Protein AF-A0A7G6X8K0-F1 (afdb_monomer)

Structure (mmCIF, N/CA/C/O backbone):
data_AF-A0A7G6X8K0-F1
#
_entry.id   AF-A0A7G6X8K0-F1
#
loop_
_atom_site.group_PDB
_atom_site.id
_atom_site.type_symbol
_atom_site.label_atom_id
_atom_site.label_alt_id
_atom_site.label_comp_id
_atom_site.label_asym_id
_atom_site.label_entity_id
_atom_site.label_seq_id
_atom_site.pdbx_PDB_ins_code
_atom_site.Cartn_x
_atom_site.Cartn_y
_atom_site.Cartn_z
_atom_site.occupancy
_atom_site.B_iso_or_equiv
_atom_site.auth_seq_id
_atom_site.auth_comp_id
_atom_site.auth_asym_id
_atom_site.auth_atom_id
_atom_site.pdbx_PDB_model_num
ATOM 1 N N . MET A 1 1 ? 11.579 22.130 4.829 1.00 36.62 1 MET A N 1
ATOM 2 C CA . MET A 1 1 ? 10.729 20.993 5.230 1.00 36.62 1 MET A CA 1
ATOM 3 C C . MET A 1 1 ? 9.313 21.325 4.799 1.00 36.62 1 MET A C 1
ATOM 5 O O . MET A 1 1 ? 8.626 22.056 5.497 1.00 36.62 1 MET A O 1
ATOM 9 N N . THR A 1 2 ? 8.934 20.937 3.586 1.00 37.62 2 THR A N 1
ATOM 10 C CA . THR A 1 2 ? 7.576 21.139 3.073 1.00 37.62 2 THR A CA 1
ATOM 11 C C . THR A 1 2 ? 6.755 19.921 3.457 1.00 37.62 2 THR A C 1
ATOM 13 O O . THR A 1 2 ? 6.873 18.864 2.847 1.00 37.62 2 THR A O 1
ATOM 16 N N . THR A 1 3 ? 5.975 20.054 4.521 1.00 41.44 3 THR A N 1
ATOM 17 C CA . THR A 1 3 ? 4.937 19.099 4.892 1.00 41.44 3 THR A CA 1
ATOM 18 C C . THR A 1 3 ? 3.840 19.201 3.836 1.00 41.44 3 THR A C 1
ATOM 20 O O . THR A 1 3 ? 3.097 20.182 3.807 1.00 41.44 3 THR A O 1
ATOM 23 N N . THR A 1 4 ? 3.762 18.236 2.921 1.00 46.19 4 THR A N 1
ATOM 24 C CA . THR A 1 4 ? 2.645 18.151 1.973 1.00 46.19 4 THR A CA 1
ATOM 25 C C . THR A 1 4 ? 1.415 17.668 2.733 1.00 46.19 4 THR A C 1
ATOM 27 O O . THR A 1 4 ? 1.171 16.474 2.890 1.00 46.19 4 THR A O 1
ATOM 30 N N . THR A 1 5 ? 0.657 18.622 3.264 1.00 41.41 5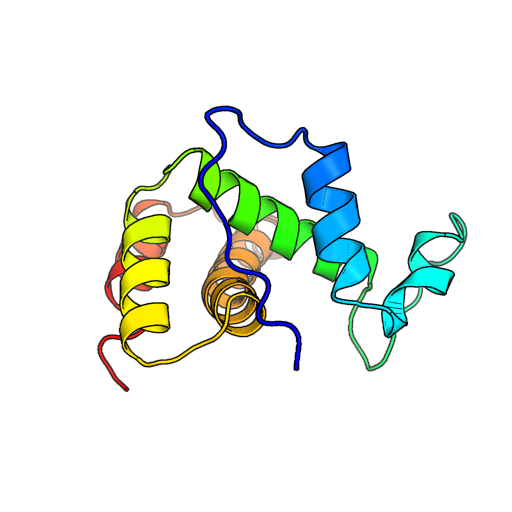 THR A N 1
ATOM 31 C CA . THR A 1 5 ? -0.668 18.401 3.835 1.00 41.41 5 THR A CA 1
ATOM 32 C C . THR A 1 5 ? -1.605 17.978 2.707 1.00 41.41 5 THR A C 1
ATOM 34 O O . THR A 1 5 ? -1.893 18.774 1.817 1.00 41.41 5 THR A O 1
ATOM 37 N N . TRP A 1 6 ? -2.091 16.738 2.731 1.00 48.84 6 TRP A N 1
ATOM 38 C CA . TRP A 1 6 ? -3.190 16.323 1.861 1.00 48.84 6 TRP A CA 1
ATOM 39 C C . TRP A 1 6 ? -4.460 17.056 2.303 1.00 48.84 6 TRP A C 1
ATOM 41 O O . TRP A 1 6 ? -5.077 16.713 3.312 1.00 48.84 6 TRP A O 1
ATOM 51 N N . THR A 1 7 ? -4.849 18.097 1.573 1.00 46.53 7 THR A N 1
ATOM 52 C CA . THR A 1 7 ? -6.226 18.583 1.600 1.00 46.53 7 THR A CA 1
ATOM 53 C C . THR A 1 7 ? -7.065 17.598 0.796 1.00 46.53 7 THR A C 1
ATOM 55 O O . THR A 1 7 ? -6.759 17.317 -0.359 1.00 46.53 7 THR A O 1
ATOM 58 N N . TRP A 1 8 ? -8.123 17.056 1.402 1.00 51.47 8 TRP A N 1
ATOM 59 C CA . TRP A 1 8 ? -9.160 16.338 0.666 1.00 51.47 8 TRP A CA 1
ATOM 60 C C . TRP A 1 8 ? -9.820 17.323 -0.306 1.00 51.47 8 TRP A C 1
ATOM 62 O O . TRP A 1 8 ? -10.751 18.044 0.049 1.00 51.47 8 TRP A O 1
ATOM 72 N N . THR A 1 9 ? -9.305 17.416 -1.527 1.00 53.53 9 THR A N 1
ATOM 73 C CA . THR A 1 9 ? -10.068 17.937 -2.656 1.00 53.53 9 THR A CA 1
ATOM 74 C C . THR A 1 9 ? -11.183 16.931 -2.957 1.00 53.53 9 THR A C 1
ATOM 76 O O . THR A 1 9 ? -11.035 15.732 -2.739 1.00 53.53 9 THR A O 1
ATOM 79 N N . SER A 1 10 ? -12.349 17.406 -3.397 1.00 56.94 10 SER A N 1
ATOM 80 C CA . SER A 1 10 ? -13.591 16.614 -3.454 1.00 56.94 10 SER A CA 1
ATOM 81 C C . SER A 1 10 ? -13.599 15.470 -4.493 1.00 56.94 10 SER A C 1
ATOM 83 O O . SER A 1 10 ? -14.659 14.895 -4.738 1.00 56.94 10 SER A O 1
ATOM 85 N N . THR A 1 11 ? -12.460 15.146 -5.115 1.00 74.31 11 THR A N 1
ATOM 86 C CA . THR A 1 11 ? -12.370 14.284 -6.301 1.00 74.31 11 THR A CA 1
ATOM 87 C C . THR A 1 11 ? -11.241 13.264 -6.164 1.00 74.31 11 THR A C 1
ATOM 89 O O . THR A 1 11 ? -10.123 13.617 -5.799 1.00 74.31 11 THR A O 1
ATOM 92 N N . ARG A 1 12 ? -11.538 12.003 -6.509 1.00 81.00 12 ARG A N 1
ATOM 93 C CA . ARG A 1 12 ? -10.555 10.916 -6.642 1.00 81.00 12 ARG A CA 1
ATOM 94 C C . ARG A 1 12 ? -9.461 11.294 -7.636 1.00 81.00 12 ARG A C 1
ATOM 96 O O . ARG A 1 12 ? -9.830 11.571 -8.776 1.00 81.00 12 ARG A O 1
ATOM 103 N N . PRO A 1 13 ? -8.165 11.250 -7.262 1.00 83.25 13 PRO A N 1
ATOM 104 C CA . PRO A 1 13 ? -7.097 11.366 -8.251 1.00 83.25 13 PRO A CA 1
ATOM 105 C C . PRO A 1 13 ? -7.253 10.246 -9.279 1.00 83.25 13 PRO A C 1
ATOM 107 O O . PRO A 1 13 ? -7.608 9.131 -8.897 1.00 83.25 13 PRO A O 1
ATOM 110 N N . SER A 1 14 ? -7.023 10.501 -10.563 1.00 88.88 14 SER A N 1
ATOM 111 C CA . SER A 1 14 ? -7.081 9.461 -11.599 1.00 88.88 14 SER A CA 1
ATOM 112 C C . SER A 1 14 ? -6.075 8.328 -11.321 1.00 88.88 14 SER A C 1
ATOM 114 O O . SER A 1 14 ? -5.227 8.439 -10.435 1.00 88.88 14 SER A O 1
ATOM 116 N N . ALA A 1 15 ? -6.184 7.198 -12.031 1.00 85.81 15 ALA A N 1
ATOM 117 C CA . ALA A 1 15 ? -5.176 6.137 -11.914 1.00 85.81 15 ALA A CA 1
ATOM 118 C C . ALA A 1 15 ? -3.774 6.680 -12.244 1.00 85.81 15 ALA A C 1
ATOM 120 O O . ALA A 1 15 ? -2.865 6.504 -11.443 1.00 85.81 15 ALA A O 1
ATOM 121 N N . ASP A 1 16 ? -3.655 7.455 -13.323 1.00 87.50 16 ASP A N 1
ATOM 122 C CA . ASP A 1 16 ? -2.406 8.092 -13.751 1.00 87.50 16 ASP A CA 1
ATOM 123 C C . ASP A 1 16 ? -1.863 9.084 -12.709 1.00 87.50 16 ASP A C 1
ATOM 125 O O . ASP A 1 16 ? -0.671 9.091 -12.418 1.00 87.50 16 ASP A O 1
ATOM 129 N N . GLU A 1 17 ? -2.723 9.907 -12.097 1.00 88.81 17 GLU A N 1
ATOM 130 C CA . GLU A 1 17 ? -2.304 10.852 -11.050 1.00 88.81 17 GLU A CA 1
ATOM 131 C C . GLU A 1 17 ? -1.817 10.130 -9.786 1.00 88.81 17 GLU A C 1
ATOM 133 O O . GLU A 1 17 ? -0.863 10.577 -9.144 1.00 88.81 17 GLU A O 1
ATOM 138 N N . ARG A 1 18 ? -2.454 9.007 -9.422 1.00 88.69 18 ARG A N 1
ATOM 139 C CA . ARG A 1 18 ? -1.987 8.164 -8.312 1.00 88.69 18 ARG A CA 1
ATOM 140 C C . ARG A 1 18 ? -0.659 7.496 -8.649 1.00 88.69 18 ARG A C 1
ATOM 142 O O . ARG A 1 18 ? 0.247 7.571 -7.824 1.00 88.69 18 ARG A O 1
ATOM 149 N N . GLY A 1 19 ? -0.545 6.905 -9.839 1.00 86.81 19 GLY A N 1
ATOM 150 C CA . GLY A 1 19 ? 0.681 6.275 -10.328 1.00 86.81 19 GLY A CA 1
ATOM 151 C C . GLY A 1 19 ? 1.851 7.254 -10.297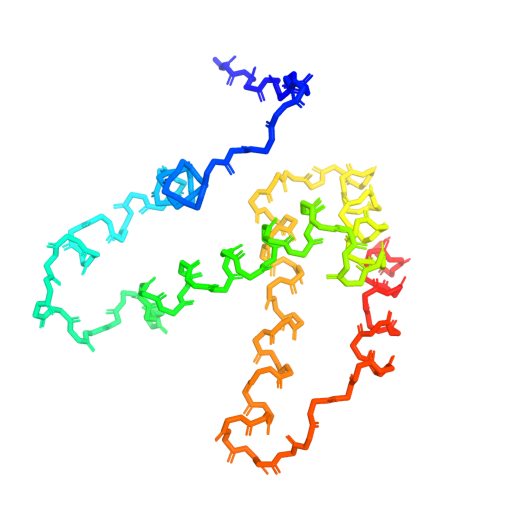 1.00 86.81 19 GLY A C 1
ATOM 152 O O . GLY A 1 19 ? 2.859 6.983 -9.655 1.00 86.81 19 GLY A O 1
ATOM 153 N N . LEU A 1 20 ? 1.664 8.468 -10.828 1.00 89.31 20 LEU A N 1
ATOM 154 C CA . LEU A 1 20 ? 2.694 9.510 -10.810 1.00 89.31 20 LEU A CA 1
ATOM 155 C C . LEU A 1 20 ? 3.124 9.905 -9.386 1.00 89.31 20 LEU A C 1
ATOM 157 O O . LEU A 1 20 ? 4.300 10.176 -9.149 1.00 89.31 20 LEU A O 1
ATOM 161 N N . SER A 1 21 ? 2.195 9.937 -8.422 1.00 88.62 21 SER A N 1
ATOM 162 C CA . SER A 1 21 ? 2.550 10.197 -7.021 1.00 88.62 21 SER A CA 1
ATOM 163 C C . SER A 1 21 ? 3.331 9.046 -6.387 1.00 88.62 21 SER A C 1
ATOM 165 O O . SER A 1 21 ? 4.187 9.324 -5.553 1.00 88.62 21 SER A O 1
ATOM 167 N N . ILE A 1 22 ? 3.010 7.794 -6.720 1.00 92.50 22 ILE A N 1
ATOM 168 C CA . ILE A 1 22 ? 3.699 6.604 -6.199 1.00 92.50 22 ILE A CA 1
ATOM 169 C C . ILE A 1 22 ? 5.101 6.518 -6.803 1.00 92.50 22 ILE A C 1
ATOM 171 O O . ILE A 1 22 ? 6.076 6.389 -6.072 1.00 92.50 22 ILE A O 1
ATOM 175 N N . GLU A 1 23 ? 5.221 6.662 -8.122 1.00 92.44 23 GLU A N 1
ATOM 176 C CA . GLU A 1 23 ? 6.515 6.712 -8.805 1.00 92.44 23 GLU A CA 1
ATOM 177 C C . GLU A 1 23 ? 7.377 7.857 -8.264 1.00 92.44 23 GLU A C 1
ATOM 179 O O . GLU A 1 23 ? 8.567 7.678 -8.022 1.00 92.44 23 GLU A O 1
ATOM 184 N N . GLY A 1 24 ? 6.783 9.023 -7.995 1.00 92.81 24 GLY A N 1
ATOM 185 C CA . GLY A 1 24 ? 7.476 10.163 -7.394 1.00 92.81 24 GLY A CA 1
ATOM 186 C C . GLY A 1 24 ? 8.093 9.886 -6.014 1.00 92.81 24 GLY A C 1
ATOM 187 O O . GLY A 1 24 ? 9.100 10.512 -5.683 1.00 92.81 24 GLY A O 1
ATOM 188 N N . ASP A 1 25 ? 7.540 8.945 -5.240 1.00 93.50 25 ASP A N 1
ATOM 189 C CA . ASP A 1 25 ? 8.095 8.508 -3.950 1.00 93.50 25 ASP A CA 1
ATOM 190 C C . ASP A 1 25 ? 9.280 7.522 -4.115 1.00 93.50 25 ASP A C 1
ATOM 192 O O . ASP A 1 25 ? 9.991 7.273 -3.141 1.00 93.50 25 ASP A O 1
ATOM 196 N N . HIS A 1 26 ? 9.528 7.014 -5.335 1.00 95.50 26 HIS A N 1
ATOM 197 C CA . HIS A 1 26 ? 10.538 5.997 -5.673 1.00 95.50 26 HIS A CA 1
ATOM 198 C C . HIS A 1 26 ? 11.491 6.426 -6.808 1.00 95.50 26 HIS A C 1
ATOM 200 O O . HIS A 1 26 ? 11.481 5.831 -7.894 1.00 95.50 26 HIS A O 1
ATOM 206 N N . PRO A 1 27 ? 12.344 7.447 -6.594 1.00 95.69 27 PRO A N 1
ATOM 207 C CA . PRO A 1 27 ? 13.314 7.890 -7.599 1.00 95.69 27 PRO A CA 1
ATOM 208 C C . PRO A 1 27 ? 14.282 6.789 -8.052 1.00 95.69 27 PRO A C 1
ATOM 210 O O . PRO A 1 27 ? 14.724 6.797 -9.198 1.00 95.69 27 PRO A O 1
ATOM 213 N N . GLU A 1 28 ? 14.580 5.814 -7.192 1.00 95.38 28 GLU A N 1
ATOM 214 C CA . GLU A 1 28 ? 15.405 4.646 -7.506 1.00 95.38 28 GLU A CA 1
ATOM 215 C C . GLU A 1 28 ? 14.846 3.786 -8.648 1.00 95.38 28 GLU A C 1
ATOM 217 O O . GLU A 1 28 ? 15.601 3.080 -9.314 1.00 95.38 28 GLU A O 1
ATOM 222 N N . TYR A 1 29 ? 13.538 3.859 -8.905 1.00 96.19 29 TYR A N 1
ATOM 223 C CA . TYR A 1 29 ? 12.863 3.057 -9.920 1.00 96.19 29 TYR A CA 1
ATOM 224 C C . TYR A 1 29 ? 12.560 3.821 -11.210 1.00 96.19 29 TYR A C 1
ATOM 226 O O . TYR A 1 29 ? 12.141 3.191 -12.179 1.00 96.19 29 TYR A O 1
ATOM 234 N N . HIS A 1 30 ? 12.796 5.138 -11.270 1.00 95.06 30 HIS A N 1
ATOM 235 C CA . HIS A 1 30 ? 12.410 5.974 -12.420 1.00 95.06 30 HIS A CA 1
ATOM 236 C C . HIS A 1 30 ? 12.973 5.455 -13.743 1.00 95.06 30 HIS A C 1
ATOM 238 O O . HIS A 1 30 ? 12.210 5.242 -14.684 1.00 95.06 30 HIS A O 1
ATOM 244 N N . ASP A 1 31 ? 14.276 5.175 -13.800 1.00 96.38 31 ASP A N 1
ATOM 245 C CA . ASP A 1 31 ? 14.921 4.685 -15.025 1.00 96.38 31 ASP A CA 1
ATOM 246 C C . ASP A 1 31 ? 14.391 3.298 -15.433 1.00 96.38 31 ASP A C 1
ATOM 248 O O . ASP A 1 31 ? 14.116 3.046 -16.606 1.00 96.38 31 ASP A O 1
ATOM 252 N N . ALA A 1 32 ? 14.188 2.407 -14.459 1.00 96.19 32 ALA A N 1
ATOM 253 C CA . ALA A 1 32 ? 13.695 1.050 -14.692 1.00 96.19 32 ALA A CA 1
ATOM 254 C C . ALA A 1 32 ? 12.228 1.011 -15.150 1.00 96.19 32 ALA A C 1
ATOM 256 O O . ALA A 1 32 ? 11.845 0.155 -15.952 1.00 96.19 32 ALA A O 1
ATOM 257 N N . ILE A 1 33 ? 11.398 1.922 -14.640 1.00 94.06 33 ILE A N 1
ATOM 258 C CA . ILE A 1 33 ? 9.992 2.064 -15.031 1.00 94.06 33 ILE A CA 1
ATOM 259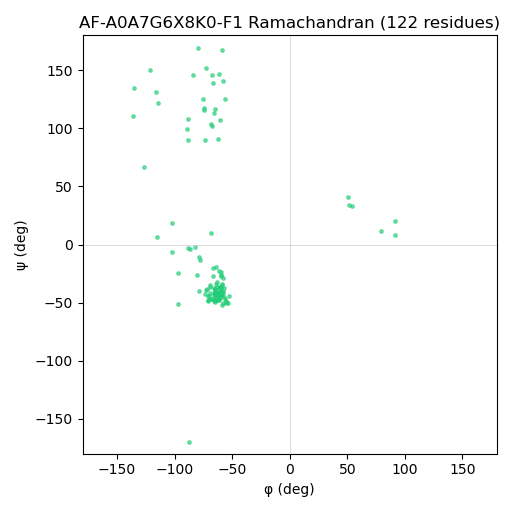 C C . ILE A 1 33 ? 9.896 2.686 -16.427 1.00 94.06 33 ILE A C 1
ATOM 261 O O . ILE A 1 33 ? 9.126 2.194 -17.258 1.00 94.06 33 ILE A O 1
ATOM 265 N N . ALA A 1 34 ? 10.708 3.712 -16.700 1.00 93.88 34 ALA A N 1
ATOM 266 C CA . ALA A 1 34 ? 10.734 4.414 -17.979 1.00 93.88 34 ALA A CA 1
ATOM 267 C C . ALA A 1 34 ? 11.243 3.548 -19.143 1.00 93.88 34 ALA A C 1
ATOM 269 O O . ALA A 1 34 ? 10.848 3.796 -20.282 1.00 93.88 34 ALA A O 1
ATOM 270 N N . ASP A 1 35 ? 12.089 2.545 -18.880 1.00 95.81 35 ASP A N 1
ATOM 271 C CA . ASP A 1 35 ? 12.553 1.572 -19.875 1.00 95.81 35 ASP A CA 1
ATOM 272 C C . ASP A 1 35 ? 11.601 0.362 -19.977 1.00 95.81 35 ASP A C 1
ATOM 274 O O . ASP A 1 35 ? 11.606 -0.499 -19.088 1.00 95.81 35 ASP A O 1
ATOM 278 N N . PRO A 1 36 ? 10.816 0.213 -21.066 1.00 91.69 36 PRO A N 1
ATOM 279 C CA . PRO A 1 36 ? 9.920 -0.930 -21.249 1.00 91.69 36 PRO A CA 1
ATOM 280 C C . PRO A 1 36 ? 10.647 -2.276 -21.374 1.00 91.69 36 PRO A C 1
ATOM 282 O O . PRO A 1 36 ? 10.010 -3.314 -21.217 1.00 91.69 36 PRO A O 1
ATOM 285 N N . GLY A 1 37 ? 11.946 -2.271 -21.696 1.00 95.44 37 GLY A N 1
ATOM 286 C CA . GLY A 1 37 ? 12.775 -3.469 -21.832 1.00 95.44 37 GLY A CA 1
ATOM 287 C C . GLY A 1 37 ? 13.434 -3.928 -20.531 1.00 95.44 37 GLY A C 1
ATOM 288 O O . GLY A 1 37 ? 14.115 -4.953 -20.526 1.00 95.44 37 GLY A O 1
ATOM 289 N N . PHE A 1 38 ? 13.259 -3.195 -19.430 1.00 95.44 38 PHE A N 1
ATOM 290 C CA . PHE A 1 38 ? 13.836 -3.578 -18.149 1.00 95.44 38 PHE A CA 1
ATOM 291 C C . PHE A 1 38 ? 13.069 -4.754 -17.519 1.00 95.44 38 PHE A C 1
ATOM 293 O O . PHE A 1 38 ? 11.903 -4.634 -17.146 1.00 95.44 38 PHE A O 1
ATOM 300 N N . GLU A 1 39 ? 13.744 -5.887 -17.334 1.00 92.50 39 GLU A N 1
ATOM 301 C CA . GLU A 1 39 ? 13.181 -7.097 -16.705 1.00 92.50 39 GLU A CA 1
ATOM 302 C C . GLU A 1 39 ? 13.875 -7.464 -15.377 1.00 92.50 39 GLU A C 1
ATOM 304 O O . GLU A 1 39 ? 13.620 -8.525 -14.811 1.00 92.50 39 GLU A O 1
ATOM 309 N N . GLY A 1 40 ? 14.774 -6.606 -14.884 1.00 94.88 40 GLY A N 1
ATOM 310 C CA . GLY A 1 40 ? 15.616 -6.881 -13.719 1.00 94.88 40 GLY A CA 1
ATOM 311 C C . GLY A 1 40 ? 15.001 -6.522 -12.363 1.00 94.88 40 GLY A C 1
ATOM 312 O O . GLY A 1 40 ? 13.830 -6.163 -12.232 1.00 94.88 40 GLY A O 1
ATOM 31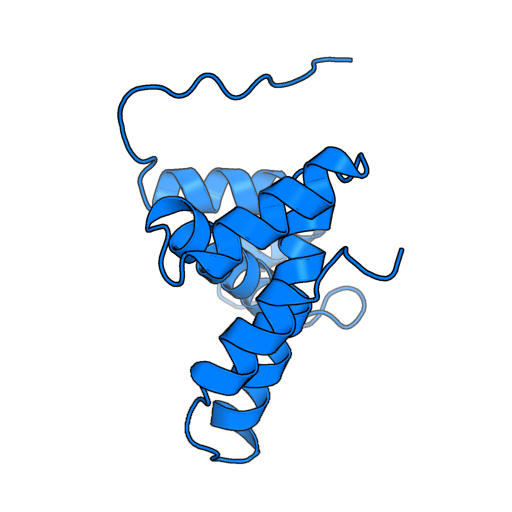3 N N . GLU A 1 41 ? 15.853 -6.582 -11.344 1.00 97.31 41 GLU A N 1
ATOM 314 C CA . GLU A 1 41 ? 15.573 -6.142 -9.978 1.00 97.31 41 GLU A CA 1
ATOM 315 C C . GLU A 1 41 ? 16.574 -5.058 -9.574 1.00 97.31 41 GLU A C 1
ATOM 317 O O . GLU A 1 41 ? 17.720 -5.054 -10.031 1.00 97.31 41 GLU A O 1
ATOM 322 N N . ILE A 1 42 ? 16.146 -4.156 -8.696 1.00 96.50 42 ILE A N 1
ATOM 323 C CA . ILE A 1 42 ? 16.999 -3.172 -8.029 1.00 96.50 42 ILE A CA 1
ATOM 324 C C . ILE A 1 42 ? 16.981 -3.534 -6.547 1.00 96.50 42 ILE A C 1
ATOM 326 O O . ILE A 1 42 ? 15.913 -3.660 -5.957 1.00 96.50 42 ILE A O 1
ATOM 330 N N . ASP A 1 43 ? 18.156 -3.800 -5.976 1.00 94.62 43 ASP A N 1
ATOM 331 C CA . ASP A 1 43 ? 18.316 -4.271 -4.592 1.00 94.62 43 ASP A CA 1
ATOM 332 C C . ASP A 1 43 ? 17.446 -5.494 -4.228 1.00 94.62 43 ASP A C 1
ATOM 334 O O . ASP A 1 43 ? 16.997 -5.657 -3.095 1.00 94.62 43 ASP A O 1
ATOM 338 N N . GLY A 1 44 ? 17.226 -6.388 -5.199 1.00 94.94 44 GLY A N 1
ATOM 339 C CA . GLY A 1 44 ? 16.417 -7.601 -5.025 1.00 94.94 44 GLY A CA 1
ATOM 340 C C . GLY A 1 44 ? 14.903 -7.368 -5.081 1.00 94.94 44 GLY A C 1
ATOM 341 O O . GLY A 1 44 ? 14.132 -8.249 -4.706 1.00 94.94 44 GLY A O 1
ATOM 342 N N . VAL A 1 45 ? 14.463 -6.182 -5.514 1.00 94.62 45 VAL A N 1
ATOM 343 C CA . VAL A 1 45 ? 13.050 -5.835 -5.683 1.00 94.62 45 VAL A CA 1
ATOM 344 C C . VAL A 1 45 ? 12.759 -5.572 -7.155 1.00 94.62 45 VAL A C 1
ATOM 346 O O . VAL A 1 45 ? 13.465 -4.814 -7.819 1.00 94.62 45 VAL A O 1
ATOM 349 N N . ASN A 1 46 ? 11.692 -6.180 -7.679 1.00 95.38 46 ASN A N 1
ATOM 350 C CA . ASN A 1 46 ? 11.187 -5.860 -9.011 1.00 95.38 46 ASN A CA 1
ATOM 351 C C . ASN A 1 46 ? 10.449 -4.500 -8.972 1.00 95.38 46 ASN A C 1
ATOM 353 O O . ASN A 1 46 ? 9.401 -4.411 -8.323 1.00 95.38 46 ASN A O 1
ATOM 357 N N . PRO A 1 47 ? 10.930 -3.457 -9.680 1.00 96.25 47 PRO A N 1
ATOM 358 C CA . PRO A 1 47 ? 10.367 -2.105 -9.597 1.00 96.25 47 PRO A CA 1
ATOM 359 C C . PRO A 1 47 ? 8.890 -2.014 -9.998 1.00 96.25 47 PRO A C 1
ATOM 361 O O . PRO A 1 47 ? 8.097 -1.335 -9.348 1.00 96.25 47 PRO A O 1
ATOM 364 N N . ARG A 1 48 ? 8.492 -2.741 -11.051 1.00 94.06 48 ARG A N 1
ATOM 365 C CA . ARG A 1 48 ? 7.107 -2.746 -11.548 1.00 94.06 48 ARG A CA 1
ATOM 366 C C . ARG A 1 48 ? 6.169 -3.429 -10.564 1.00 94.06 48 ARG A C 1
ATOM 368 O O . ARG A 1 48 ? 5.073 -2.935 -10.318 1.00 94.06 48 ARG A O 1
ATOM 375 N N . LEU A 1 49 ? 6.608 -4.546 -9.984 1.00 93.69 49 LEU A N 1
ATOM 376 C CA . LEU A 1 49 ? 5.842 -5.239 -8.952 1.00 93.69 49 LEU A CA 1
AT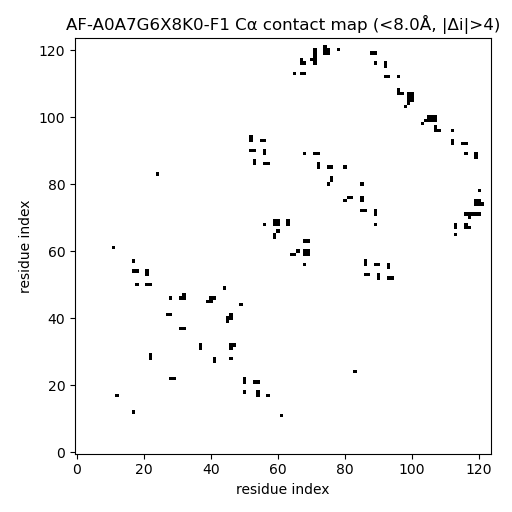OM 377 C C . LEU A 1 49 ? 5.665 -4.354 -7.715 1.00 93.69 49 LEU A C 1
ATOM 379 O O . LEU A 1 49 ? 4.567 -4.290 -7.168 1.00 93.69 49 LEU A O 1
ATOM 383 N N . HIS A 1 50 ? 6.723 -3.655 -7.300 1.00 95.81 50 HIS A N 1
ATOM 384 C CA . HIS A 1 50 ? 6.684 -2.746 -6.157 1.00 95.81 50 HIS A CA 1
ATOM 385 C C . HIS A 1 50 ? 5.641 -1.638 -6.341 1.00 95.81 50 HIS A C 1
ATOM 387 O O . HIS A 1 50 ? 4.762 -1.478 -5.492 1.00 95.81 50 HIS A O 1
ATOM 393 N N . VAL A 1 51 ? 5.680 -0.927 -7.473 1.00 95.00 51 VAL A N 1
ATOM 394 C CA . VAL A 1 51 ? 4.688 0.116 -7.793 1.00 95.00 51 VAL A CA 1
ATOM 395 C C . VAL A 1 51 ? 3.276 -0.466 -7.874 1.00 95.00 51 VAL A C 1
ATOM 397 O O . VAL A 1 51 ? 2.354 0.095 -7.285 1.00 95.00 51 VAL A O 1
ATOM 400 N N . ALA A 1 52 ? 3.099 -1.635 -8.498 1.00 94.00 52 ALA A N 1
ATOM 401 C CA . ALA A 1 52 ? 1.791 -2.287 -8.579 1.00 94.00 52 ALA A CA 1
ATOM 402 C C . ALA A 1 52 ? 1.200 -2.615 -7.193 1.00 94.00 52 ALA A C 1
ATOM 404 O O . ALA A 1 52 ? -0.004 -2.461 -6.983 1.00 94.00 52 ALA A O 1
ATOM 405 N N . MET A 1 53 ? 2.022 -3.031 -6.220 1.00 96.38 53 MET A N 1
ATOM 406 C CA . MET A 1 53 ? 1.546 -3.269 -4.850 1.00 96.38 53 MET A CA 1
ATOM 407 C C . MET A 1 53 ? 1.092 -1.974 -4.168 1.00 96.38 53 MET A C 1
ATOM 409 O O . MET A 1 53 ? 0.036 -1.957 -3.531 1.00 96.38 53 MET A O 1
ATOM 413 N N . HIS A 1 54 ? 1.834 -0.876 -4.345 1.00 96.56 54 HIS A N 1
ATOM 414 C CA . HIS A 1 54 ? 1.417 0.448 -3.870 1.00 96.56 54 HIS A CA 1
ATOM 415 C C . HIS A 1 54 ? 0.086 0.884 -4.485 1.00 96.56 54 HIS A C 1
ATOM 417 O O . HIS A 1 54 ? -0.792 1.368 -3.770 1.00 96.56 54 HIS A O 1
ATOM 423 N N . GLU A 1 55 ? -0.101 0.671 -5.787 1.00 95.62 55 GLU A N 1
ATOM 424 C CA . GLU A 1 55 ? -1.345 1.010 -6.479 1.00 95.62 55 GLU A CA 1
ATOM 425 C C . GLU A 1 55 ? -2.542 0.210 -5.961 1.00 95.62 55 GLU A C 1
ATOM 427 O O . GLU A 1 55 ? -3.615 0.786 -5.763 1.00 95.62 55 GLU A O 1
ATOM 432 N N . ILE A 1 56 ? -2.377 -1.092 -5.697 1.00 96.31 56 ILE A N 1
ATOM 433 C CA . ILE A 1 56 ? -3.434 -1.923 -5.103 1.00 96.31 56 ILE A CA 1
ATOM 434 C C . ILE A 1 56 ? -3.869 -1.335 -3.758 1.00 96.31 56 ILE A C 1
ATOM 436 O O . ILE A 1 56 ? -5.061 -1.102 -3.551 1.00 96.31 56 ILE A O 1
ATOM 440 N N . VAL A 1 57 ? -2.919 -1.034 -2.868 1.00 97.62 57 VAL A N 1
ATOM 441 C CA . VAL A 1 57 ? -3.228 -0.466 -1.546 1.00 97.62 57 VAL A CA 1
ATOM 442 C C . VAL A 1 57 ? -3.867 0.918 -1.676 1.00 97.62 57 VAL A C 1
ATOM 444 O O . VAL A 1 57 ? -4.859 1.211 -1.009 1.00 97.62 57 VAL A O 1
ATOM 447 N N . ALA A 1 58 ? -3.349 1.772 -2.560 1.00 95.62 58 ALA A N 1
ATOM 448 C CA . ALA A 1 58 ? -3.909 3.097 -2.804 1.00 95.62 58 ALA A CA 1
ATOM 449 C C . ALA A 1 58 ? -5.352 3.026 -3.333 1.00 95.62 58 ALA A C 1
ATOM 451 O O . ALA A 1 58 ? -6.194 3.838 -2.943 1.00 95.62 58 ALA A O 1
ATOM 452 N N . ASN A 1 59 ? -5.658 2.041 -4.183 1.00 95.38 59 ASN A N 1
ATOM 453 C CA . ASN A 1 59 ? -7.014 1.788 -4.662 1.00 95.38 59 ASN A CA 1
ATOM 454 C C . ASN A 1 59 ? -7.935 1.356 -3.521 1.00 95.38 59 ASN A C 1
ATOM 456 O O . ASN A 1 59 ? -8.980 1.974 -3.340 1.00 95.38 59 ASN A O 1
ATOM 460 N N . GLN A 1 60 ? -7.523 0.380 -2.710 1.00 96.50 60 GLN A N 1
ATOM 461 C CA . GLN A 1 60 ? -8.304 -0.081 -1.557 1.00 96.50 60 GLN A CA 1
ATOM 462 C C . GLN A 1 60 ? -8.570 1.039 -0.543 1.00 96.50 60 GLN A C 1
ATOM 464 O O . GLN A 1 60 ? -9.680 1.162 -0.031 1.00 96.50 60 GLN A O 1
ATOM 469 N N . LEU A 1 61 ? -7.575 1.894 -0.273 1.00 95.81 61 LEU A N 1
ATOM 470 C CA . LEU A 1 61 ? -7.727 3.058 0.605 1.00 95.81 61 LEU A CA 1
ATOM 471 C C . LEU A 1 61 ? -8.736 4.061 0.054 1.00 95.81 61 LEU A C 1
ATOM 473 O O . LEU A 1 61 ? -9.536 4.606 0.813 1.00 95.81 61 LEU A O 1
ATOM 477 N N . TRP A 1 62 ? -8.686 4.315 -1.253 1.00 92.50 62 TRP A N 1
ATOM 478 C CA . TRP A 1 62 ? -9.601 5.250 -1.887 1.00 92.50 62 TRP A CA 1
ATOM 479 C C . TRP A 1 62 ? -11.034 4.713 -1.929 1.00 92.50 62 TRP A C 1
ATOM 481 O O . TRP A 1 62 ? -11.985 5.441 -1.644 1.00 92.50 62 TRP A O 1
ATOM 491 N N . ASP A 1 63 ? -11.181 3.442 -2.293 1.00 94.31 63 ASP A N 1
ATOM 492 C CA . ASP A 1 63 ? -12.473 2.769 -2.411 1.00 94.31 63 ASP A CA 1
ATOM 493 C C . ASP A 1 63 ? -13.049 2.368 -1.047 1.00 94.31 63 ASP A C 1
ATOM 495 O O . ASP A 1 63 ? -14.239 2.074 -0.941 1.00 94.31 63 ASP A O 1
ATOM 499 N N . ASN A 1 64 ? -12.226 2.426 0.007 1.00 95.56 64 ASN A N 1
ATOM 500 C CA . ASN A 1 64 ? -12.545 1.942 1.345 1.00 95.56 64 ASN A CA 1
ATOM 501 C C . ASN A 1 64 ? -13.076 0.496 1.303 1.00 95.56 64 ASN A C 1
ATOM 503 O O . ASN A 1 64 ? -14.037 0.150 1.997 1.00 95.56 64 ASN A O 1
ATOM 507 N N . ASP A 1 65 ? -12.445 -0.326 0.460 1.00 95.88 65 ASP A N 1
ATOM 508 C CA . ASP A 1 65 ? -12.808 -1.716 0.207 1.00 95.88 65 ASP A CA 1
ATOM 509 C C . ASP A 1 65 ? -11.549 -2.613 0.175 1.00 95.88 65 ASP A C 1
ATOM 511 O O . ASP A 1 65 ? -10.737 -2.493 -0.747 1.00 95.88 65 ASP A O 1
ATOM 515 N N . PRO A 1 66 ? -11.350 -3.491 1.177 1.00 97.56 66 PRO A N 1
ATOM 516 C CA . PRO A 1 66 ? -12.192 -3.627 2.362 1.00 97.56 66 PRO A CA 1
ATOM 517 C C . PRO A 1 66 ? -11.998 -2.441 3.339 1.00 97.56 66 PRO A C 1
ATOM 519 O O . PRO A 1 66 ? -10.913 -1.851 3.398 1.00 97.56 66 PRO A O 1
ATOM 522 N N . PRO A 1 67 ? -13.015 -2.073 4.147 1.00 97.69 67 PRO A N 1
ATOM 523 C CA . PRO A 1 67 ? -12.934 -0.926 5.060 1.00 97.69 67 PRO A CA 1
ATOM 524 C C . PRO A 1 67 ? -11.831 -1.068 6.120 1.00 97.69 67 PRO A C 1
ATOM 526 O O . PRO A 1 67 ? -11.344 -0.071 6.660 1.00 97.69 67 PRO A O 1
ATOM 529 N N . GLU A 1 68 ? -11.407 -2.298 6.417 1.00 98.44 68 GLU A N 1
ATOM 530 C CA . GLU A 1 68 ? -10.297 -2.605 7.315 1.00 98.44 68 GLU A CA 1
ATOM 531 C C . GLU A 1 68 ? -8.966 -1.993 6.838 1.00 98.44 68 GLU A C 1
ATOM 533 O O . GLU A 1 68 ? -8.131 -1.651 7.677 1.00 98.44 68 GLU A O 1
ATOM 538 N N . VAL A 1 69 ? -8.786 -1.744 5.531 1.00 98.25 69 VAL A N 1
ATOM 539 C CA . VAL A 1 69 ? -7.590 -1.073 4.984 1.00 98.25 69 VAL A CA 1
ATOM 540 C C . VAL A 1 69 ? -7.491 0.362 5.497 1.00 98.25 69 VAL A C 1
ATOM 542 O O . VAL A 1 69 ? -6.454 0.778 6.020 1.00 98.25 69 VAL A O 1
ATOM 545 N N . TRP A 1 70 ? -8.591 1.117 5.435 1.00 98.00 70 TRP A N 1
ATOM 546 C CA . TRP A 1 70 ? -8.636 2.475 5.977 1.00 98.00 70 TRP A CA 1
ATOM 547 C C . TRP A 1 70 ? -8.463 2.487 7.499 1.00 98.00 70 TRP A C 1
ATOM 549 O O . TRP A 1 70 ? -7.774 3.346 8.057 1.00 98.00 70 TRP A O 1
ATOM 559 N N . GLN A 1 71 ? -9.059 1.518 8.196 1.00 98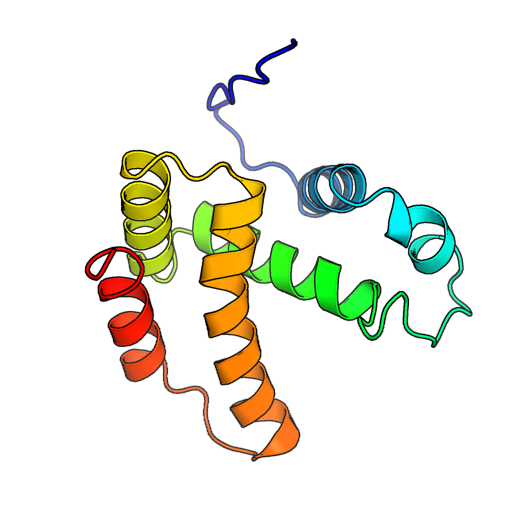.31 71 GLN A N 1
ATOM 560 C CA . GLN A 1 71 ? -8.925 1.392 9.648 1.00 98.31 71 GLN A CA 1
ATOM 561 C C . GLN A 1 71 ? -7.484 1.073 10.071 1.00 98.31 71 GLN A C 1
ATOM 563 O O . GLN A 1 71 ? -7.024 1.605 11.083 1.00 98.31 71 GLN A O 1
ATOM 568 N N . ALA A 1 72 ? -6.769 0.238 9.314 1.00 98.38 72 ALA A N 1
ATOM 569 C CA . ALA A 1 72 ? -5.348 -0.043 9.516 1.00 98.38 72 ALA A CA 1
ATOM 570 C C . ALA A 1 72 ? -4.487 1.192 9.261 1.00 98.38 72 ALA A C 1
A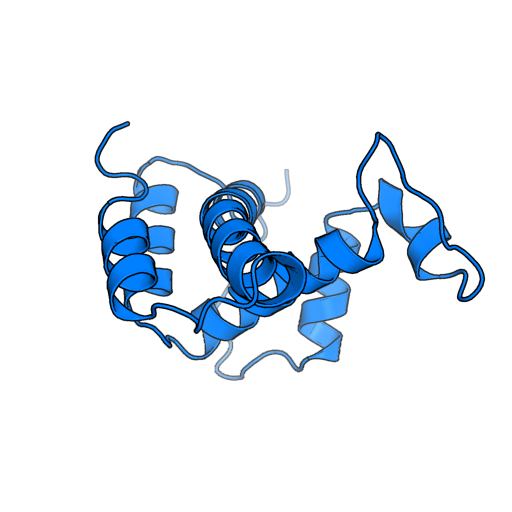TOM 572 O O . ALA A 1 72 ? -3.711 1.585 10.132 1.00 98.38 72 ALA A O 1
ATOM 573 N N . ALA A 1 73 ? -4.695 1.875 8.134 1.00 98.19 73 ALA A N 1
ATOM 574 C CA . ALA A 1 73 ? -3.968 3.100 7.816 1.00 98.19 73 ALA A CA 1
ATOM 575 C C . ALA A 1 73 ? -4.145 4.179 8.891 1.00 98.19 73 ALA A C 1
ATOM 577 O O . ALA A 1 73 ? -3.177 4.823 9.294 1.00 98.19 73 ALA A O 1
ATOM 578 N N . ARG A 1 74 ? -5.366 4.347 9.416 1.00 97.88 74 ARG A N 1
ATOM 579 C CA . ARG A 1 74 ? -5.621 5.267 10.530 1.00 97.88 74 ARG A CA 1
ATOM 580 C C . ARG A 1 74 ? -4.846 4.890 11.787 1.00 97.88 74 ARG A C 1
ATOM 582 O O . ARG A 1 74 ? -4.243 5.774 12.381 1.00 97.88 74 ARG A O 1
ATOM 589 N N . ARG A 1 75 ? -4.843 3.612 12.175 1.00 97.88 75 ARG A N 1
ATOM 590 C CA . ARG A 1 75 ? -4.106 3.147 13.361 1.00 97.88 75 ARG A CA 1
ATOM 591 C C . ARG A 1 75 ? -2.605 3.370 13.217 1.00 97.88 75 ARG A C 1
ATOM 593 O O . ARG A 1 75 ? -1.998 3.944 14.110 1.00 97.88 75 ARG A O 1
ATOM 600 N N . LEU A 1 76 ? -2.025 2.996 12.079 1.00 97.88 76 LEU A N 1
ATOM 601 C CA . LEU A 1 76 ? -0.601 3.203 11.801 1.00 97.88 76 LEU A CA 1
ATOM 602 C C . LEU A 1 76 ? -0.224 4.692 11.791 1.00 97.88 76 LEU A C 1
ATOM 604 O O . LEU A 1 76 ? 0.773 5.082 12.392 1.00 97.88 76 LEU A O 1
ATOM 608 N N . ARG A 1 77 ? -1.057 5.546 11.189 1.00 97.44 77 ARG A N 1
ATOM 609 C CA . ARG A 1 77 ? -0.871 7.001 11.244 1.00 97.44 77 ARG A CA 1
ATOM 610 C C . ARG A 1 77 ? -0.924 7.528 12.677 1.00 97.44 77 ARG A C 1
ATOM 612 O O . ARG A 1 77 ? -0.126 8.385 13.041 1.00 97.44 77 ARG A O 1
ATOM 619 N N . ASP A 1 78 ? -1.862 7.042 13.486 1.00 97.19 78 ASP A N 1
ATOM 620 C CA . ASP A 1 78 ? -1.995 7.457 14.886 1.00 97.19 78 ASP A CA 1
ATOM 621 C C . ASP A 1 78 ? -0.784 6.994 15.736 1.00 97.19 78 ASP A C 1
ATOM 623 O O . ASP A 1 78 ? -0.485 7.614 16.755 1.00 97.19 78 ASP A O 1
ATOM 627 N N . LEU A 1 79 ? -0.033 5.982 15.274 1.00 96.62 79 LEU A N 1
ATOM 628 C CA . LEU A 1 79 ? 1.280 5.577 15.805 1.00 96.62 79 LEU A CA 1
ATOM 629 C C . LEU A 1 79 ? 2.463 6.408 15.263 1.00 96.62 79 LEU A C 1
ATOM 631 O O . LEU A 1 79 ? 3.600 6.195 15.679 1.00 96.62 79 LEU A O 1
ATOM 635 N N . GLY A 1 80 ? 2.216 7.362 14.364 1.00 96.81 80 GLY A N 1
ATOM 636 C CA . GLY A 1 80 ? 3.232 8.255 13.802 1.00 96.81 80 GLY A CA 1
ATOM 637 C C . GLY A 1 80 ? 3.887 7.768 12.509 1.00 96.81 80 GLY A C 1
ATOM 638 O O . GLY A 1 80 ? 4.835 8.405 12.055 1.00 96.81 80 GLY A O 1
ATOM 639 N N . GLU A 1 81 ? 3.395 6.684 11.905 1.00 97.31 81 GLU A N 1
ATOM 640 C CA . GLU A 1 81 ? 3.883 6.232 10.600 1.00 97.31 81 GLU A CA 1
ATOM 641 C C . GLU A 1 81 ? 3.518 7.241 9.503 1.00 97.31 81 GLU A C 1
ATOM 643 O O . GLU A 1 81 ? 2.402 7.775 9.461 1.00 97.31 81 GLU A O 1
ATOM 648 N N . ASP A 1 82 ? 4.456 7.491 8.590 1.00 95.44 82 ASP A N 1
ATOM 649 C CA . ASP A 1 82 ? 4.195 8.300 7.405 1.00 95.44 82 ASP A CA 1
ATOM 650 C C . ASP A 1 82 ? 3.466 7.496 6.314 1.00 95.44 82 ASP A C 1
ATOM 652 O O . ASP A 1 82 ? 3.330 6.272 6.379 1.00 95.44 82 ASP A O 1
ATOM 656 N N . ARG A 1 83 ? 2.976 8.202 5.287 1.00 92.75 83 ARG A N 1
ATOM 657 C CA . ARG A 1 83 ? 2.207 7.607 4.183 1.00 92.75 83 ARG A CA 1
ATOM 658 C C . ARG A 1 83 ? 2.938 6.428 3.538 1.00 92.75 83 ARG A C 1
ATOM 660 O O . ARG A 1 83 ? 2.300 5.417 3.265 1.00 92.75 83 ARG A O 1
ATOM 667 N N . HIS A 1 84 ? 4.233 6.567 3.280 1.00 94.69 84 HIS A N 1
ATOM 668 C CA . HIS A 1 84 ? 5.020 5.560 2.584 1.00 94.69 84 HIS A CA 1
ATOM 669 C C . HIS A 1 84 ? 5.136 4.293 3.443 1.00 94.69 84 HIS A C 1
ATOM 671 O O . HIS A 1 84 ? 4.818 3.199 2.974 1.00 94.69 84 HIS A O 1
ATOM 677 N N . ASN A 1 85 ? 5.450 4.440 4.733 1.00 96.25 85 ASN A N 1
ATOM 678 C CA . ASN A 1 85 ? 5.500 3.304 5.660 1.00 96.25 85 ASN A CA 1
ATOM 679 C C . ASN A 1 85 ? 4.137 2.623 5.841 1.00 96.25 85 ASN A C 1
ATOM 681 O O . ASN A 1 85 ? 4.073 1.399 5.950 1.00 96.25 85 ASN A O 1
ATOM 685 N N . ILE A 1 86 ? 3.039 3.385 5.841 1.00 97.06 86 ILE A N 1
ATOM 686 C CA . ILE A 1 86 ? 1.680 2.827 5.892 1.00 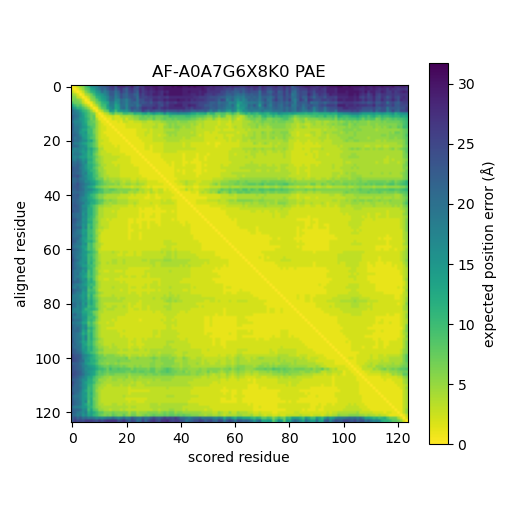97.06 86 ILE A CA 1
ATOM 687 C C . ILE A 1 86 ? 1.399 1.971 4.653 1.00 97.06 86 ILE A C 1
ATOM 689 O O . ILE A 1 86 ? 0.908 0.847 4.788 1.00 97.06 86 ILE A O 1
ATOM 693 N N . LEU A 1 87 ? 1.723 2.480 3.459 1.00 96.62 87 LEU A N 1
ATOM 694 C CA . LEU A 1 87 ? 1.552 1.737 2.208 1.00 96.62 87 LEU A CA 1
ATOM 695 C C . LEU A 1 87 ? 2.403 0.462 2.201 1.00 96.62 87 LEU A C 1
ATOM 697 O O . LEU A 1 87 ? 1.896 -0.588 1.821 1.00 96.62 87 LEU A O 1
ATOM 701 N N . HIS A 1 88 ? 3.640 0.510 2.702 1.00 97.44 88 HIS A N 1
ATOM 702 C CA . HIS A 1 88 ? 4.489 -0.677 2.853 1.00 97.44 88 HIS A CA 1
ATOM 703 C C . HIS A 1 88 ? 3.928 -1.698 3.844 1.00 97.44 88 HIS A C 1
ATOM 705 O O . HIS A 1 88 ? 3.887 -2.889 3.540 1.00 97.44 88 HIS A O 1
ATOM 711 N N . ALA A 1 89 ? 3.469 -1.254 5.014 1.00 97.75 89 ALA A N 1
ATOM 712 C CA . ALA A 1 89 ? 2.936 -2.146 6.039 1.00 97.75 89 ALA A CA 1
ATOM 713 C C . ALA A 1 89 ? 1.692 -2.903 5.548 1.00 97.75 89 ALA A C 1
ATOM 715 O O . ALA A 1 89 ? 1.580 -4.111 5.748 1.00 97.75 89 ALA A O 1
ATOM 716 N N . ILE A 1 90 ? 0.774 -2.211 4.869 1.00 98.38 90 ILE A N 1
ATOM 717 C CA . ILE A 1 90 ? -0.412 -2.840 4.276 1.00 98.38 90 ILE A CA 1
ATOM 718 C C . ILE A 1 90 ? -0.023 -3.663 3.037 1.00 98.38 90 ILE A C 1
ATOM 720 O O . ILE A 1 90 ? -0.523 -4.773 2.847 1.00 98.38 90 ILE A O 1
ATOM 724 N N . GLY A 1 91 ? 0.905 -3.157 2.222 1.00 97.81 91 GLY A N 1
ATOM 725 C CA . GLY A 1 91 ? 1.421 -3.822 1.028 1.00 97.81 91 GLY A CA 1
ATOM 726 C C . GLY A 1 91 ? 2.059 -5.179 1.324 1.00 97.81 91 GLY A C 1
ATOM 727 O O . GLY A 1 91 ? 1.874 -6.112 0.549 1.00 97.81 91 GLY A O 1
ATOM 728 N N . ALA A 1 92 ? 2.717 -5.334 2.477 1.00 97.25 92 ALA A N 1
ATOM 729 C CA . ALA A 1 92 ? 3.262 -6.612 2.939 1.00 97.25 92 ALA A CA 1
ATOM 730 C C . ALA A 1 92 ? 2.179 -7.696 3.126 1.00 97.25 92 ALA A C 1
ATOM 732 O O . ALA A 1 92 ? 2.403 -8.869 2.812 1.00 97.25 92 ALA A O 1
ATOM 733 N N . LEU A 1 93 ? 0.983 -7.312 3.586 1.00 97.69 93 LEU A N 1
ATOM 734 C CA . LEU A 1 93 ? -0.156 -8.229 3.640 1.00 97.69 93 LEU A CA 1
ATOM 735 C C . LEU A 1 93 ? -0.668 -8.524 2.227 1.00 97.69 93 LEU A C 1
ATOM 737 O O . LEU A 1 93 ? -0.820 -9.686 1.862 1.00 97.69 93 LEU A O 1
ATOM 741 N N . VAL A 1 94 ? -0.859 -7.491 1.397 1.00 97.06 94 VAL A N 1
ATOM 742 C CA . VAL A 1 94 ? -1.324 -7.660 0.008 1.00 97.06 94 VAL A CA 1
ATOM 743 C C . VAL A 1 94 ? -0.442 -8.641 -0.762 1.00 97.06 94 VAL A C 1
ATOM 745 O O . VAL A 1 94 ? -0.968 -9.591 -1.340 1.00 97.06 94 VAL A O 1
ATOM 748 N N . ILE A 1 95 ? 0.883 -8.467 -0.741 1.00 96.00 95 ILE A N 1
ATOM 749 C CA . ILE A 1 95 ? 1.794 -9.344 -1.486 1.00 96.00 95 ILE A CA 1
ATOM 750 C C . ILE A 1 95 ? 1.756 -10.784 -0.969 1.00 96.00 95 ILE A C 1
ATOM 752 O O . ILE A 1 95 ? 1.831 -11.706 -1.774 1.00 96.00 95 ILE A O 1
ATOM 756 N N . THR A 1 96 ? 1.565 -10.996 0.337 1.00 96.12 96 THR A N 1
ATOM 757 C CA . THR A 1 96 ? 1.432 -12.341 0.921 1.00 96.12 96 THR A CA 1
ATOM 758 C C . THR A 1 96 ? 0.215 -13.068 0.345 1.00 96.12 96 THR A C 1
ATOM 760 O O . THR A 1 96 ? 0.331 -14.198 -0.135 1.00 96.12 96 THR A O 1
ATOM 763 N N . HIS A 1 97 ? -0.942 -12.403 0.309 1.00 95.69 97 HIS A N 1
ATOM 764 C CA . HIS A 1 97 ? -2.177 -12.988 -0.227 1.00 95.69 97 HIS A CA 1
ATOM 765 C C . HIS A 1 97 ? -2.157 -13.126 -1.755 1.00 95.69 97 HIS A C 1
ATOM 767 O O . HIS A 1 97 ? -2.615 -14.131 -2.298 1.00 95.69 97 HIS A O 1
ATOM 773 N N . VAL A 1 98 ? -1.583 -12.152 -2.467 1.00 93.62 98 VAL A N 1
ATOM 774 C CA . VAL A 1 98 ? -1.404 -12.220 -3.926 1.00 93.62 98 VAL A CA 1
ATOM 775 C C . VAL A 1 98 ? -0.450 -13.354 -4.306 1.00 93.62 98 VAL A C 1
ATOM 777 O O . VAL A 1 98 ? -0.750 -14.117 -5.225 1.00 93.62 98 VAL A O 1
ATOM 780 N N . HIS A 1 99 ? 0.665 -13.517 -3.589 1.00 93.88 99 HIS A N 1
ATOM 781 C CA . HIS A 1 99 ? 1.610 -14.610 -3.813 1.00 93.88 99 HIS A CA 1
ATOM 782 C C . HIS A 1 99 ? 0.947 -15.975 -3.603 1.00 93.88 99 HIS A C 1
ATOM 784 O O . HIS A 1 99 ? 1.070 -16.841 -4.467 1.00 93.88 99 HIS A O 1
ATOM 790 N N . ALA A 1 100 ? 0.189 -16.155 -2.516 1.00 92.62 100 ALA A N 1
ATOM 791 C CA . ALA A 1 100 ? -0.549 -17.395 -2.267 1.00 92.62 100 ALA A CA 1
ATOM 792 C C . ALA A 1 100 ? -1.519 -17.740 -3.415 1.00 92.62 100 ALA A C 1
ATOM 794 O O . ALA A 1 100 ? -1.647 -18.899 -3.819 1.00 92.62 100 ALA A O 1
ATOM 795 N N . GLY A 1 101 ? -2.162 -16.728 -4.002 1.00 92.31 101 GLY A N 1
ATOM 796 C CA . GLY A 1 101 ? -3.024 -16.911 -5.167 1.00 92.31 101 GLY A CA 1
ATOM 797 C C . GLY A 1 101 ? -2.273 -17.281 -6.446 1.00 92.31 101 GLY A C 1
ATOM 798 O O . GLY A 1 101 ? -2.666 -18.207 -7.158 1.00 92.31 101 GLY A O 1
ATOM 799 N N . LEU A 1 102 ? -1.188 -16.568 -6.748 1.00 91.75 102 LEU A N 1
ATOM 800 C CA . LEU A 1 102 ? -0.454 -16.719 -8.007 1.00 91.75 102 LEU A CA 1
ATOM 801 C C . LEU A 1 102 ? 0.466 -17.945 -8.026 1.00 91.75 102 LEU A C 1
ATOM 803 O O . LEU A 1 102 ? 0.557 -18.629 -9.048 1.00 91.75 102 LEU A O 1
ATOM 807 N N . VAL A 1 103 ? 1.146 -18.220 -6.914 1.00 93.25 103 VAL A N 1
ATOM 808 C CA . VAL A 1 103 ? 2.178 -19.259 -6.809 1.00 93.25 103 VAL A CA 1
ATOM 809 C C . VAL A 1 103 ? 1.596 -20.542 -6.229 1.00 93.25 103 VAL A C 1
ATOM 811 O O . VAL A 1 103 ? 1.702 -21.601 -6.851 1.00 93.25 103 VAL A O 1
ATOM 814 N N . ASP A 1 104 ? 0.907 -20.442 -5.091 1.00 92.81 104 ASP A N 1
ATOM 815 C CA . ASP A 1 104 ? 0.385 -21.610 -4.365 1.00 92.81 104 ASP A CA 1
ATOM 816 C C . ASP A 1 104 ? -1.001 -22.058 -4.863 1.00 92.81 104 ASP A C 1
ATOM 818 O O . ASP A 1 104 ? -1.529 -23.087 -4.426 1.00 92.81 104 ASP A O 1
ATOM 822 N N . ARG A 1 105 ? -1.578 -21.304 -5.815 1.00 92.50 105 ARG A N 1
ATOM 823 C CA . ARG A 1 105 ? -2.899 -21.527 -6.430 1.00 92.50 105 ARG A CA 1
ATOM 824 C C . ARG A 1 105 ? -4.026 -21.640 -5.406 1.00 92.50 105 ARG A C 1
ATOM 826 O O . ARG A 1 105 ? -4.985 -22.387 -5.613 1.00 92.50 105 ARG A O 1
ATOM 833 N N . GLN A 1 106 ? -3.904 -20.911 -4.303 1.00 93.00 106 GLN A N 1
ATOM 834 C CA . GLN A 1 106 ? -4.951 -20.825 -3.295 1.00 93.00 106 GLN A CA 1
ATOM 835 C C . GLN A 1 106 ? -5.988 -19.768 -3.694 1.00 93.00 106 GLN A C 1
ATOM 837 O O . GLN A 1 106 ? -5.641 -18.758 -4.308 1.00 93.00 106 GLN A O 1
ATOM 842 N N . PRO A 1 107 ? -7.277 -19.964 -3.381 1.00 92.44 107 PRO A N 1
ATOM 843 C CA . PRO A 1 107 ? -8.242 -18.881 -3.502 1.00 92.44 107 PRO A CA 1
ATOM 844 C C . PRO A 1 107 ? -7.851 -17.731 -2.565 1.00 92.44 107 PRO A C 1
ATOM 846 O O . PRO A 1 107 ? -7.323 -17.964 -1.479 1.00 92.44 107 PRO A O 1
ATOM 849 N N . PHE A 1 108 ? -8.129 -16.493 -2.975 1.00 93.00 108 PHE A N 1
ATOM 850 C CA . PHE A 1 108 ? -7.918 -15.332 -2.112 1.00 93.00 108 PHE A CA 1
ATOM 851 C C . PHE A 1 108 ? -8.853 -15.413 -0.898 1.00 93.00 108 PHE A C 1
ATOM 853 O O . PHE A 1 108 ? -10.077 -15.372 -1.052 1.00 93.00 108 PHE A O 1
ATOM 860 N N . ASP A 1 109 ? -8.278 -15.524 0.298 1.00 95.88 109 ASP A N 1
ATOM 861 C CA . ASP A 1 109 ? -9.024 -15.583 1.553 1.00 95.88 109 ASP A CA 1
ATOM 862 C C . ASP A 1 109 ? -9.269 -14.165 2.086 1.00 95.88 109 ASP A C 1
ATOM 864 O O . ASP A 1 109 ? -8.470 -13.584 2.826 1.00 95.88 109 ASP A O 1
ATOM 868 N N . LEU A 1 110 ? -10.399 -13.585 1.673 1.00 95.75 110 LEU A N 1
ATOM 869 C CA . LEU A 1 110 ? -10.786 -12.234 2.074 1.00 95.75 110 LEU A CA 1
ATOM 870 C C . LEU A 1 110 ? -11.019 -12.114 3.587 1.00 95.75 110 LEU A C 1
ATOM 872 O O . LEU A 1 110 ? -10.783 -11.046 4.151 1.00 95.75 110 LEU A O 1
ATOM 876 N N . GLU A 1 111 ? -11.494 -13.169 4.251 1.00 97.81 111 GLU A N 1
ATOM 877 C CA . GLU A 1 111 ? -11.753 -13.127 5.693 1.00 97.81 111 GLU A CA 1
ATOM 878 C C . GLU A 1 111 ? -10.438 -13.082 6.470 1.00 97.81 111 GLU A C 1
ATOM 880 O O . GLU A 1 111 ? -10.279 -12.233 7.352 1.00 97.81 111 GLU A O 1
ATOM 885 N N . GLN A 1 112 ? -9.470 -13.915 6.081 1.00 97.75 112 GLN A N 1
ATOM 886 C CA . GLN A 1 112 ? -8.124 -13.896 6.645 1.00 97.75 112 GLN A CA 1
ATOM 887 C C . GLN A 1 112 ? -7.427 -12.551 6.393 1.00 97.75 112 GLN A C 1
ATOM 889 O O . GLN A 1 112 ? -6.890 -11.956 7.328 1.00 97.75 112 GLN A O 1
ATOM 894 N N . TYR A 1 113 ? -7.496 -12.017 5.169 1.00 98.00 113 TYR A N 1
ATOM 895 C CA . TYR A 1 113 ? -6.916 -10.710 4.847 1.00 98.00 113 TYR A CA 1
ATOM 896 C C . TYR A 1 113 ? -7.507 -9.580 5.708 1.00 98.00 113 TYR A C 1
ATOM 898 O O . TYR A 1 113 ? -6.774 -8.752 6.254 1.00 98.00 113 TYR A O 1
ATOM 906 N N . ARG A 1 114 ? -8.834 -9.564 5.903 1.00 98.44 114 ARG A N 1
ATOM 907 C CA . ARG A 1 114 ? -9.509 -8.584 6.775 1.00 98.44 114 ARG A CA 1
ATOM 908 C C . ARG A 1 114 ? -9.106 -8.736 8.239 1.00 98.44 114 ARG A C 1
ATOM 910 O O . ARG A 1 114 ? -8.908 -7.727 8.913 1.00 98.44 114 ARG A O 1
ATOM 917 N N . ALA A 1 115 ? -8.955 -9.967 8.726 1.00 98.19 115 ALA A N 1
ATOM 918 C CA . ALA A 1 115 ? -8.503 -10.226 10.090 1.00 98.19 115 ALA A CA 1
ATOM 919 C C . ALA A 1 115 ? -7.069 -9.720 10.327 1.00 98.19 115 ALA A C 1
ATOM 921 O O . ALA A 1 115 ? -6.800 -9.088 11.347 1.00 98.19 115 ALA A O 1
ATOM 922 N N . GLU A 1 116 ? -6.159 -9.935 9.376 1.00 98.12 116 GLU A N 1
ATOM 923 C CA . GLU A 1 116 ? -4.777 -9.441 9.453 1.00 98.12 116 GLU A CA 1
ATOM 924 C C . GLU A 1 116 ? -4.705 -7.915 9.400 1.00 98.12 116 GLU A C 1
ATOM 926 O O . GLU A 1 116 ? -4.006 -7.298 10.209 1.00 98.12 116 GLU A O 1
ATOM 931 N N . LEU A 1 117 ? -5.483 -7.293 8.507 1.00 98.31 117 LEU A N 1
ATOM 932 C CA . LEU A 1 117 ? -5.634 -5.842 8.480 1.00 98.31 117 LEU A CA 1
ATOM 933 C C . LEU A 1 117 ? -6.115 -5.322 9.834 1.00 98.31 117 LEU A C 1
ATOM 935 O O . LEU A 1 117 ? -5.528 -4.371 10.346 1.00 98.31 117 LEU A O 1
ATOM 939 N N . ASP A 1 118 ? -7.131 -5.940 10.445 1.00 97.62 118 ASP A N 1
ATOM 940 C CA . ASP A 1 118 ? -7.666 -5.530 11.751 1.00 97.62 118 ASP A CA 1
ATOM 941 C C . ASP A 1 118 ? -6.605 -5.565 12.866 1.00 97.62 118 ASP A C 1
ATOM 943 O O . ASP A 1 118 ? -6.603 -4.686 13.731 1.00 97.62 118 ASP A O 1
ATOM 947 N N . GLN A 1 119 ? -5.652 -6.501 12.814 1.00 97.62 119 GLN A N 1
ATOM 948 C CA . GLN A 1 119 ? -4.547 -6.573 13.781 1.00 97.62 119 GLN A CA 1
ATOM 949 C C . GLN A 1 119 ? -3.400 -5.595 13.492 1.00 97.62 119 GLN A C 1
ATOM 951 O O . GLN A 1 119 ? -2.713 -5.153 14.414 1.00 97.62 119 GLN A O 1
ATOM 956 N N . LEU A 1 120 ? -3.201 -5.185 12.237 1.00 97.06 120 LEU A N 1
ATOM 957 C CA . LEU A 1 120 ? -2.023 -4.419 11.815 1.00 97.06 120 LEU A CA 1
ATOM 958 C C . LEU A 1 120 ? -1.864 -3.066 12.538 1.00 97.06 120 LEU A C 1
ATOM 960 O O . LEU A 1 120 ? -2.574 -2.111 12.242 1.00 97.06 120 LEU A O 1
ATOM 964 N N . GLY A 1 121 ? -0.900 -2.946 13.453 1.00 92.81 121 GLY A N 1
ATOM 965 C CA . GLY A 1 121 ? -0.709 -1.737 14.269 1.00 92.81 121 GLY A CA 1
ATOM 966 C C . GLY A 1 121 ? -1.462 -1.756 15.604 1.00 92.81 121 GLY A C 1
ATOM 967 O O . GLY A 1 121 ? -1.710 -0.698 16.174 1.00 92.81 121 GLY A O 1
ATOM 968 N N . ARG A 1 122 ? -1.860 -2.938 16.094 1.00 92.56 122 ARG A N 1
ATOM 969 C CA . ARG A 1 122 ? -2.323 -3.144 17.480 1.00 92.56 122 ARG A CA 1
ATOM 970 C C . ARG A 1 122 ? -1.238 -3.679 18.419 1.00 92.56 122 ARG A C 1
ATOM 972 O O . ARG A 1 122 ? -1.318 -3.415 19.611 1.00 92.56 122 ARG A O 1
ATOM 979 N N . ASP A 1 123 ? -0.222 -4.350 17.878 1.00 68.19 123 ASP A N 1
ATOM 980 C CA . ASP A 1 123 ? 0.833 -5.025 18.652 1.00 68.19 123 ASP A CA 1
ATOM 981 C C . ASP A 1 123 ? 2.169 -4.251 18.703 1.00 68.19 123 ASP A C 1
ATOM 983 O O . ASP A 1 123 ? 3.213 -4.845 18.978 1.00 68.19 123 ASP A O 1
ATOM 987 N N . LYS A 1 124 ? 2.166 -2.943 18.403 1.00 53.50 124 LYS A N 1
ATOM 988 C CA . LYS A 1 124 ? 3.357 -2.082 18.528 1.00 53.50 124 LYS A CA 1
ATOM 989 C C . LYS A 1 124 ? 3.424 -1.396 19.889 1.00 53.50 124 LYS A C 1
ATOM 991 O O . LYS A 1 124 ? 2.384 -0.854 20.323 1.00 53.50 124 LYS A O 1
#

InterPro domains:
  IPR014993 Protein of unknown function DUF1841 [PF08897] (24-116)

pLDDT: mean 90.26, std 14.37, range [36.62, 98.44]

Solvent-accessible surface area (backbone atoms only — not comparable to full-atom values): 7384 Å² total; per-residue (Å²): 136,84,80,84,73,82,72,87,61,102,63,84,71,50,73,68,59,49,49,53,56,56,50,67,76,36,72,91,36,49,68,54,68,73,35,87,82,60,83,67,60,60,97,86,37,46,55,68,60,54,53,51,42,46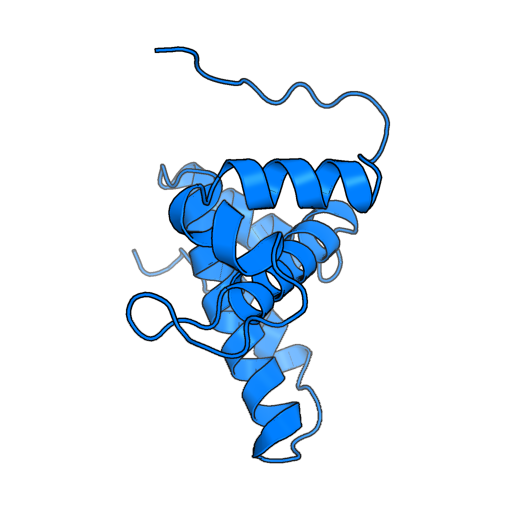,50,52,49,52,47,24,48,73,69,42,53,60,54,38,50,41,55,20,46,52,40,32,42,76,72,66,47,51,72,68,58,42,45,49,62,53,27,57,53,51,51,54,51,49,44,38,33,74,73,70,66,40,80,78,56,64,67,60,52,44,53,52,32,67,47,47,65,70,87,118

Mean predicted aligned error: 5.62 Å

Foldseek 3Di:
DDDPDDDPDVDDDDLVRQLVVLVVVPVVCVVQVVDPPRPDADVNHDSVVVSVLLSVLVVCCVVCVPVLSVVLLVLVVVVVDDPVVSSVLLSVLVCVQVCCCPPVVDPRDPVVSSVVSNCRNVVD

Sequence (124 aa):
MTTTTWTWTSTRPSADERGLSIEGDHPEYHDAIADPGFEGEIDGVNPRLHVAMHEIVANQLWDNDPPEVWQAARRLRDLGEDRHNILHAIGALVITHVHAGLVDRQPFDLEQYRAELDQLGRDK

Secondary structure (DSSP, 8-state):
---------SSPPPHHHHHHHHHHT-GGGHHHHH-TT----BTTB-HHHHHHHHHHHHHHHHHT-SHHHHHHHHHHHHTT--HHHHHHHHHHHHHHHHHHHHTS-PPP-HHHHHHHHHHTTT--

Radius of gyration: 15.39 Å; Cα contacts (8 Å, |Δi|>4): 96; chains: 1; bounding box: 32×43×40 Å

Organism: NCBI:txid1544730